Protein AF-A0A3L8P7X4-F1 (afdb_monomer_lite)

Organism: NCBI:txid2478914

Sequence (97 aa):
RDTAAHDRQLVIPIVLAIVLAMLLILLRSVVAAVLLAASTVLSYLSALGVGWLLFDHVIGWTAMDVSTPLLAFIFLVALGVDYNIFLTARAREEMRA

Foldseek 3Di:
DVVLVVCCVPVLVVVLVVQLVVLCVVVVDNVLSVVLSVVLVVVLVVCVVVVQCCCVPPVVHDDDDSCVSVVSSVVSSVVSSVVSVVVVVVVVVVVVD

Secondary structure (DSSP, 8-state):
-HHHHHHHHHHHHHHHHHHHHHHHHHH--HHHHHHHHHHHHHHHHHHHHHHHHIIIIII------TTHHHHHHHHHHHHHHHHHHHHHHHHHHHTT-

Radius of gyration: 16.21 Å; chains: 1; bounding box: 48×20×43 Å

pLDDT: mean 82.19, std 8.54, range [50.44, 93.5]

InterPro domains:
  IPR004869 Membrane transport protein MMPL domain [PF03176] (2-97)
  IPR050545 HpnN/MmpL-like transporters [PTHR33406] (1-96)

Structure (mmCIF, N/CA/C/O backbone):
data_AF-A0A3L8P7X4-F1
#
_entry.id   AF-A0A3L8P7X4-F1
#
loop_
_atom_site.group_PDB
_atom_site.id
_atom_site.type_symbol
_atom_site.label_atom_id
_atom_site.label_alt_id
_atom_site.label_comp_id
_atom_site.label_asym_id
_atom_site.label_entity_id
_atom_site.label_seq_id
_atom_site.pdbx_PDB_ins_code
_atom_site.Cartn_x
_atom_site.Cartn_y
_atom_site.Cartn_z
_atom_site.occupancy
_atom_site.B_iso_or_equiv
_atom_site.auth_seq_id
_atom_site.auth_comp_id
_atom_site.auth_asym_id
_atom_site.auth_atom_id
_atom_site.pdbx_PDB_model_num
ATOM 1 N N . ARG A 1 1 ? 23.820 -4.143 -8.159 1.00 50.44 1 ARG A N 1
ATOM 2 C CA . ARG A 1 1 ? 22.546 -4.643 -8.737 1.00 50.44 1 ARG A CA 1
ATOM 3 C C . ARG A 1 1 ? 21.894 -5.684 -7.822 1.00 50.44 1 ARG A C 1
ATOM 5 O O . ARG A 1 1 ? 20.695 -5.569 -7.619 1.00 50.44 1 ARG A O 1
ATOM 12 N N . ASP A 1 2 ? 22.657 -6.582 -7.187 1.00 58.22 2 ASP A N 1
ATOM 13 C CA . ASP A 1 2 ? 22.111 -7.562 -6.224 1.00 58.22 2 ASP A CA 1
ATOM 14 C C . ASP A 1 2 ? 21.587 -6.963 -4.909 1.00 58.22 2 ASP A C 1
ATOM 16 O O . ASP A 1 2 ? 20.581 -7.437 -4.389 1.00 58.22 2 ASP A O 1
ATOM 20 N N . THR A 1 3 ? 22.183 -5.872 -4.413 1.00 62.38 3 THR A N 1
ATOM 21 C CA . THR A 1 3 ? 21.758 -5.226 -3.155 1.00 62.38 3 THR A CA 1
ATOM 22 C C . THR A 1 3 ? 20.295 -4.782 -3.196 1.00 62.38 3 THR A C 1
ATOM 24 O O . THR A 1 3 ? 19.519 -5.155 -2.333 1.00 62.38 3 THR A O 1
ATOM 27 N N . ALA A 1 4 ? 19.862 -4.101 -4.263 1.00 62.72 4 ALA A N 1
ATOM 28 C CA . ALA A 1 4 ? 18.485 -3.612 -4.369 1.00 62.72 4 ALA A CA 1
ATOM 29 C C . ALA A 1 4 ? 17.441 -4.741 -4.489 1.00 62.72 4 ALA A C 1
ATOM 31 O O . ALA A 1 4 ? 16.293 -4.576 -4.081 1.00 62.72 4 ALA A O 1
ATOM 32 N N . ALA A 1 5 ? 17.809 -5.893 -5.061 1.00 67.38 5 ALA A N 1
ATOM 33 C CA . ALA A 1 5 ? 16.917 -7.049 -5.120 1.00 67.38 5 ALA A CA 1
ATOM 34 C C . ALA A 1 5 ? 16.774 -7.723 -3.751 1.00 67.38 5 ALA A C 1
ATOM 36 O O . ALA A 1 5 ? 15.660 -8.077 -3.360 1.00 67.38 5 ALA A O 1
ATOM 37 N N . HIS A 1 6 ? 17.883 -7.838 -3.022 1.00 71.00 6 HIS A N 1
ATOM 38 C CA . HIS A 1 6 ? 17.903 -8.341 -1.655 1.00 71.00 6 HIS A CA 1
ATOM 39 C C . HIS A 1 6 ? 17.128 -7.421 -0.700 1.00 71.00 6 HIS A C 1
ATOM 41 O O . HIS A 1 6 ? 16.272 -7.891 0.050 1.00 71.00 6 HIS A O 1
ATOM 47 N N . ASP A 1 7 ? 17.323 -6.105 -0.820 1.00 71.81 7 ASP A N 1
ATOM 48 C CA . ASP A 1 7 ? 16.620 -5.103 -0.018 1.00 71.81 7 ASP A CA 1
ATOM 49 C C . ASP A 1 7 ? 15.105 -5.203 -0.210 1.00 71.81 7 ASP A C 1
ATOM 51 O O . ASP A 1 7 ? 14.361 -5.167 0.763 1.00 71.81 7 ASP A O 1
ATOM 55 N N . ARG A 1 8 ? 14.610 -5.424 -1.435 1.00 75.56 8 ARG A N 1
ATOM 56 C CA . ARG A 1 8 ? 13.168 -5.641 -1.658 1.00 75.56 8 ARG A CA 1
ATOM 57 C C . ARG A 1 8 ? 12.640 -6.889 -0.953 1.00 75.56 8 ARG A C 1
ATOM 59 O O . ARG A 1 8 ? 11.548 -6.840 -0.393 1.00 75.56 8 ARG A O 1
ATOM 66 N N . GLN A 1 9 ? 13.389 -7.992 -0.989 1.00 80.56 9 GLN A N 1
ATOM 67 C CA . GLN A 1 9 ? 12.974 -9.257 -0.375 1.00 80.56 9 GLN A CA 1
ATOM 68 C C . GLN A 1 9 ? 12.931 -9.187 1.157 1.00 80.56 9 GLN A C 1
ATOM 70 O O . GLN A 1 9 ? 12.164 -9.932 1.757 1.00 80.56 9 GLN A O 1
ATOM 75 N N . LEU A 1 10 ? 13.693 -8.284 1.783 1.00 85.12 10 LEU A N 1
ATOM 76 C CA . LEU A 1 10 ? 13.619 -8.023 3.224 1.00 85.12 10 LEU A CA 1
ATOM 77 C C . LEU A 1 10 ? 12.640 -6.899 3.584 1.00 85.12 10 LEU A C 1
ATOM 79 O O . LEU A 1 10 ? 11.786 -7.076 4.451 1.00 85.12 10 LEU A O 1
ATOM 83 N N . VAL A 1 11 ? 12.744 -5.741 2.933 1.00 84.75 11 VAL A N 1
ATOM 84 C CA . VAL A 1 11 ? 12.014 -4.526 3.324 1.00 84.75 11 VAL A CA 1
ATOM 85 C C . VAL A 1 11 ? 10.513 -4.676 3.100 1.00 84.75 11 VAL A C 1
ATOM 87 O O . VAL A 1 11 ? 9.741 -4.316 3.985 1.00 84.75 11 VAL A O 1
ATOM 90 N N . ILE A 1 12 ? 10.079 -5.239 1.965 1.00 85.19 12 ILE A N 1
ATOM 91 C CA . ILE A 1 12 ? 8.647 -5.396 1.656 1.00 85.19 12 ILE A CA 1
ATOM 92 C C . ILE A 1 12 ? 7.919 -6.233 2.727 1.00 85.19 12 ILE A C 1
ATOM 94 O O . ILE A 1 12 ? 6.936 -5.733 3.280 1.00 85.19 12 ILE A O 1
ATOM 98 N N . PRO A 1 13 ? 8.362 -7.459 3.082 1.00 89.44 13 PRO A N 1
ATOM 99 C CA . PRO A 1 13 ? 7.674 -8.245 4.104 1.00 89.44 13 PRO A CA 1
ATOM 100 C C . PRO A 1 13 ? 7.787 -7.638 5.506 1.00 89.44 13 PRO A C 1
ATOM 102 O O . PRO A 1 13 ? 6.807 -7.688 6.248 1.00 89.44 13 PRO A O 1
ATOM 105 N N . ILE A 1 14 ? 8.924 -7.028 5.866 1.00 91.50 14 ILE A N 1
ATOM 106 C CA . ILE A 1 14 ? 9.079 -6.355 7.167 1.00 91.50 14 ILE A CA 1
ATOM 107 C C . ILE A 1 14 ? 8.080 -5.203 7.296 1.00 91.50 14 ILE A C 1
ATOM 109 O O . ILE A 1 14 ? 7.344 -5.129 8.277 1.00 91.50 14 ILE A O 1
ATOM 113 N N . VAL A 1 15 ? 8.010 -4.323 6.297 1.00 87.56 15 VAL A N 1
ATOM 114 C CA . VAL A 1 15 ? 7.079 -3.189 6.306 1.00 87.56 15 VAL A CA 1
ATOM 115 C C . VAL A 1 15 ? 5.631 -3.676 6.291 1.00 87.56 15 VAL A C 1
ATOM 117 O O . VAL A 1 15 ? 4.820 -3.156 7.051 1.00 87.56 15 VAL A O 1
ATOM 120 N N . LEU A 1 16 ? 5.296 -4.705 5.504 1.00 88.69 16 LEU A N 1
ATOM 121 C CA . LEU A 1 16 ? 3.944 -5.270 5.495 1.00 88.69 16 LEU A CA 1
ATOM 122 C C . LEU A 1 16 ? 3.555 -5.848 6.865 1.00 88.69 16 LEU A C 1
ATOM 124 O O . LEU A 1 16 ? 2.430 -5.639 7.318 1.00 88.69 16 LEU A O 1
ATOM 128 N N . ALA A 1 17 ? 4.485 -6.520 7.550 1.00 91.75 17 ALA A N 1
ATOM 129 C CA . ALA A 1 17 ? 4.273 -7.027 8.902 1.00 91.75 17 ALA A CA 1
ATOM 130 C C . ALA A 1 17 ? 4.080 -5.890 9.919 1.00 91.75 17 ALA A C 1
ATOM 132 O O . ALA A 1 17 ? 3.163 -5.958 10.738 1.00 91.75 17 ALA A O 1
ATOM 133 N N . ILE A 1 18 ? 4.889 -4.828 9.838 1.00 89.81 18 ILE A N 1
ATOM 134 C CA . ILE A 1 18 ? 4.757 -3.638 10.695 1.00 89.81 18 ILE A CA 1
ATOM 135 C C . ILE A 1 18 ? 3.400 -2.962 10.470 1.00 89.81 18 ILE A C 1
ATOM 137 O O . ILE A 1 18 ? 2.693 -2.676 11.435 1.00 89.81 18 ILE A O 1
ATOM 141 N N . VAL A 1 19 ? 2.997 -2.756 9.214 1.00 86.12 19 VAL A N 1
ATOM 142 C CA . VAL A 1 19 ? 1.703 -2.152 8.859 1.00 86.12 19 VAL A CA 1
ATOM 143 C C . VAL A 1 19 ? 0.549 -3.005 9.362 1.00 86.12 19 VAL A C 1
ATOM 145 O O . VAL A 1 19 ? -0.367 -2.482 9.991 1.00 86.12 19 VAL A O 1
ATOM 148 N N . LEU A 1 20 ? 0.594 -4.320 9.141 1.00 88.44 20 LEU A N 1
ATOM 149 C CA . LEU A 1 20 ? -0.443 -5.229 9.619 1.00 88.44 20 LEU A CA 1
ATOM 150 C C . LEU A 1 20 ? -0.543 -5.196 11.151 1.00 88.44 20 LEU A C 1
ATOM 152 O O . LEU A 1 20 ? -1.649 -5.126 11.684 1.00 88.44 20 LEU A O 1
ATOM 156 N N . ALA A 1 21 ? 0.591 -5.185 11.858 1.00 90.25 21 ALA A N 1
ATOM 157 C CA . ALA A 1 21 ? 0.627 -5.059 13.312 1.00 90.25 21 ALA A CA 1
ATOM 158 C C . ALA A 1 21 ? 0.039 -3.719 13.787 1.00 90.25 21 ALA A C 1
ATOM 160 O O . ALA A 1 21 ? -0.796 -3.704 14.691 1.00 90.25 21 ALA A O 1
ATOM 161 N N . MET A 1 22 ? 0.403 -2.603 13.149 1.00 86.31 22 MET A N 1
ATOM 162 C CA . MET A 1 22 ? -0.169 -1.287 13.451 1.00 86.31 22 MET A CA 1
ATOM 163 C C . MET A 1 22 ? -1.683 -1.256 13.215 1.00 86.31 22 MET A C 1
ATOM 165 O O . MET A 1 22 ? -2.427 -0.803 14.084 1.00 86.31 22 MET A O 1
ATOM 169 N N . LEU A 1 23 ? -2.157 -1.782 12.083 1.00 85.00 23 LEU A N 1
ATOM 170 C CA . LEU A 1 23 ? -3.585 -1.869 11.772 1.00 85.00 23 LEU A CA 1
ATOM 171 C C . LEU A 1 23 ? -4.330 -2.750 12.780 1.00 85.00 23 LEU A C 1
ATOM 173 O O . LEU A 1 23 ? -5.418 -2.382 13.217 1.00 85.00 23 LEU A O 1
ATOM 177 N N . LEU A 1 24 ? -3.751 -3.878 13.200 1.00 88.38 24 LEU A N 1
ATOM 178 C CA . LEU A 1 24 ? -4.325 -4.732 14.244 1.00 88.38 24 LEU A CA 1
ATOM 179 C C . LEU A 1 24 ? -4.467 -3.985 15.575 1.00 88.38 24 LEU A C 1
ATOM 181 O O . LEU A 1 24 ? -5.520 -4.074 16.211 1.00 88.38 24 LEU A O 1
ATOM 185 N N . ILE A 1 25 ? -3.445 -3.223 15.974 1.00 86.94 25 ILE A N 1
ATOM 186 C CA . ILE A 1 25 ? -3.456 -2.423 17.208 1.00 86.94 25 ILE A CA 1
ATOM 187 C C . ILE A 1 25 ? -4.514 -1.312 17.130 1.00 86.94 25 ILE A C 1
ATOM 189 O O . ILE A 1 25 ? -5.285 -1.130 18.075 1.00 86.94 25 ILE A O 1
ATOM 193 N N . LEU A 1 26 ? -4.574 -0.593 16.006 1.00 82.12 26 LEU A N 1
ATOM 194 C CA . LEU A 1 26 ? -5.474 0.547 15.817 1.00 82.12 26 LEU A CA 1
ATOM 195 C C . LEU A 1 26 ? -6.936 0.122 15.653 1.00 82.12 26 LEU A C 1
ATOM 197 O O . LEU A 1 26 ? -7.822 0.682 16.298 1.00 82.12 26 LEU A O 1
ATOM 201 N N . LEU A 1 27 ? -7.207 -0.867 14.798 1.00 81.75 27 LEU A N 1
ATOM 202 C CA . LEU A 1 27 ? -8.575 -1.273 14.475 1.00 81.75 27 LEU A CA 1
ATOM 203 C C . LEU A 1 27 ? -9.143 -2.286 15.476 1.00 81.75 27 LEU A C 1
ATOM 205 O O . LEU A 1 27 ? -10.367 -2.428 15.537 1.00 81.75 27 LEU A O 1
ATOM 209 N N . ARG A 1 28 ? -8.289 -2.999 16.230 1.00 86.75 28 ARG A N 1
ATOM 210 C CA . ARG A 1 28 ? -8.655 -4.120 17.125 1.00 86.75 28 ARG A CA 1
ATOM 211 C C . ARG A 1 28 ? -9.522 -5.196 16.453 1.00 86.75 28 ARG A C 1
ATOM 213 O O . ARG A 1 28 ? -10.255 -5.920 17.119 1.00 86.75 28 ARG A O 1
ATOM 220 N N . SER A 1 29 ? -9.456 -5.291 15.128 1.00 86.56 29 SER A N 1
ATOM 221 C CA . SER A 1 29 ? -10.225 -6.227 14.310 1.00 86.56 29 SER A CA 1
ATOM 222 C C . SER A 1 29 ? -9.311 -6.849 13.269 1.00 86.56 29 SER A C 1
ATOM 224 O O . SER A 1 29 ? -8.783 -6.152 12.401 1.00 86.56 29 SER A O 1
ATOM 226 N N . VAL A 1 30 ? -9.143 -8.171 13.351 1.00 87.88 30 VAL A N 1
ATOM 227 C CA . VAL A 1 30 ? -8.291 -8.934 12.429 1.00 87.88 30 VAL A CA 1
ATOM 228 C C . VAL A 1 30 ? -8.820 -8.843 11.003 1.00 87.88 30 VAL A C 1
ATOM 230 O O . VAL A 1 30 ? -8.053 -8.592 10.081 1.00 87.88 30 VAL A O 1
ATOM 233 N N . VAL A 1 31 ? -10.137 -8.973 10.827 1.00 89.69 31 VAL A N 1
ATOM 234 C CA . VAL A 1 31 ? -10.775 -8.913 9.506 1.00 89.69 31 VAL A CA 1
ATOM 235 C C . VAL A 1 31 ? -10.525 -7.557 8.850 1.00 89.69 31 VAL A C 1
ATOM 237 O O . VAL A 1 31 ? -10.076 -7.504 7.710 1.00 89.69 31 VAL A O 1
ATOM 240 N N . ALA A 1 32 ? -10.748 -6.459 9.576 1.00 85.50 32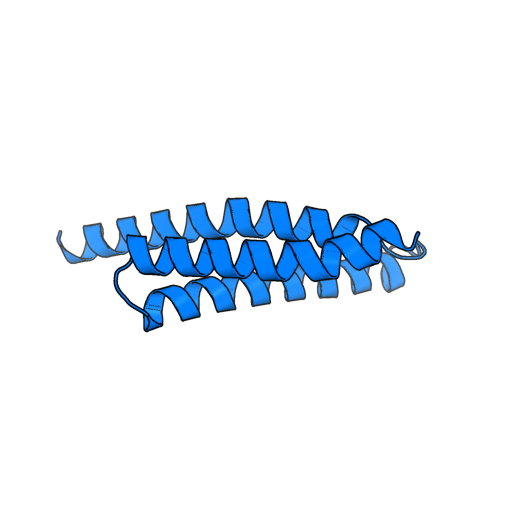 ALA A N 1
ATOM 241 C CA . ALA A 1 32 ? -10.557 -5.124 9.019 1.00 85.50 32 ALA A CA 1
ATOM 242 C C . ALA A 1 32 ? -9.077 -4.833 8.712 1.00 85.50 32 ALA A C 1
ATOM 244 O O . ALA A 1 32 ? -8.771 -4.291 7.653 1.00 85.50 32 ALA A O 1
ATOM 245 N N . ALA A 1 33 ? -8.157 -5.245 9.593 1.00 86.50 33 ALA A N 1
ATOM 246 C CA . ALA A 1 33 ? -6.721 -5.085 9.370 1.00 86.50 33 ALA A CA 1
ATOM 247 C C . ALA A 1 33 ? -6.237 -5.852 8.127 1.00 86.50 33 ALA A C 1
ATOM 249 O O . ALA A 1 33 ? -5.511 -5.294 7.305 1.00 86.50 33 ALA A O 1
ATOM 250 N N . VAL A 1 34 ? -6.678 -7.103 7.955 1.00 90.06 34 VAL A N 1
ATOM 251 C CA . VAL A 1 34 ? -6.317 -7.925 6.790 1.00 90.06 34 VAL A CA 1
ATOM 252 C C . VAL A 1 34 ? -6.916 -7.360 5.505 1.00 90.06 34 VAL A C 1
ATOM 254 O O . VAL A 1 34 ? -6.208 -7.282 4.505 1.00 90.06 34 VAL A O 1
ATOM 257 N N . LEU A 1 35 ? -8.181 -6.926 5.517 1.00 89.69 35 LEU A N 1
ATOM 258 C CA . LEU A 1 35 ? -8.820 -6.341 4.334 1.00 89.69 35 LEU A CA 1
ATOM 259 C C . LEU A 1 35 ? -8.112 -5.064 3.869 1.00 89.69 35 LEU A C 1
ATOM 261 O O . LEU A 1 35 ? -7.831 -4.934 2.680 1.00 89.69 35 LEU A O 1
ATOM 265 N N . LEU A 1 36 ? -7.767 -4.163 4.795 1.00 85.56 36 LEU A N 1
ATOM 266 C CA . LEU A 1 36 ? -7.042 -2.929 4.471 1.00 85.56 36 LEU A CA 1
ATOM 267 C C . LEU A 1 36 ? -5.613 -3.196 3.977 1.00 85.56 36 LEU A C 1
ATOM 269 O O . LEU A 1 36 ? -5.141 -2.554 3.035 1.00 85.56 36 LEU A O 1
ATOM 273 N N . ALA A 1 37 ? -4.914 -4.158 4.583 1.00 88.00 37 ALA A N 1
ATOM 274 C CA . ALA A 1 37 ? -3.595 -4.565 4.110 1.00 88.00 37 ALA A CA 1
ATOM 275 C C . ALA A 1 37 ? -3.677 -5.173 2.699 1.00 88.00 37 ALA A C 1
ATOM 277 O O . ALA A 1 37 ? -2.921 -4.782 1.809 1.00 88.00 37 ALA A O 1
ATOM 278 N N . ALA A 1 38 ? -4.636 -6.073 2.463 1.00 90.38 38 ALA A N 1
ATOM 279 C CA . ALA A 1 38 ? -4.845 -6.711 1.168 1.00 90.38 38 ALA A CA 1
ATOM 280 C C . ALA A 1 38 ? -5.219 -5.699 0.076 1.00 90.38 38 ALA A C 1
ATOM 282 O O . ALA A 1 38 ? -4.651 -5.752 -1.015 1.00 90.38 38 ALA A O 1
ATOM 283 N N . SER A 1 39 ? -6.107 -4.740 0.360 1.00 89.81 39 SER A N 1
ATOM 284 C CA . SER A 1 39 ? -6.471 -3.692 -0.603 1.00 89.81 39 SER A CA 1
ATOM 285 C C . SER A 1 39 ? -5.283 -2.793 -0.954 1.00 89.81 39 SER A C 1
ATOM 287 O O . SER A 1 39 ? -5.140 -2.373 -2.104 1.00 89.81 39 SER A O 1
ATOM 289 N N . THR A 1 40 ? -4.398 -2.535 0.012 1.00 87.81 40 THR A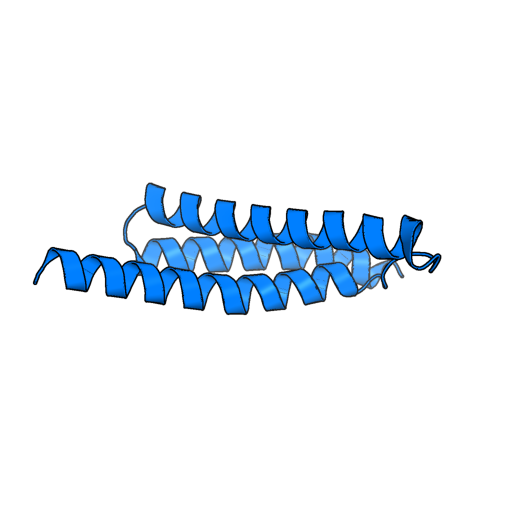 N 1
ATOM 290 C CA . THR A 1 40 ? -3.171 -1.751 -0.195 1.00 87.81 40 THR A CA 1
ATOM 291 C C . THR A 1 40 ? -2.183 -2.509 -1.082 1.00 87.81 40 THR A C 1
ATOM 293 O O . THR A 1 40 ? -1.688 -1.960 -2.067 1.00 87.81 40 THR A O 1
ATOM 296 N N . VAL A 1 41 ? -1.948 -3.796 -0.805 1.00 90.00 41 VAL A N 1
ATOM 297 C CA . VAL A 1 41 ? -1.089 -4.648 -1.647 1.00 90.00 41 VAL A CA 1
ATOM 298 C C . VAL A 1 41 ? -1.660 -4.780 -3.060 1.00 90.00 41 VAL A C 1
ATOM 300 O O . VAL A 1 41 ? -0.917 -4.668 -4.033 1.00 90.00 41 VAL A O 1
ATOM 303 N N . LEU A 1 42 ? -2.975 -4.959 -3.197 1.00 92.88 42 LEU A N 1
ATOM 304 C CA . LEU A 1 42 ? -3.629 -5.043 -4.502 1.00 92.88 42 LEU A CA 1
ATOM 305 C C . LEU A 1 42 ? -3.483 -3.740 -5.299 1.00 92.88 42 LEU A C 1
ATOM 307 O O . LEU A 1 42 ? -3.194 -3.779 -6.495 1.00 92.88 42 LEU A O 1
ATOM 311 N N . SER A 1 43 ? -3.626 -2.591 -4.636 1.00 90.06 43 SER A N 1
ATOM 312 C CA . SER A 1 43 ? -3.405 -1.274 -5.245 1.00 90.06 43 SER A CA 1
ATOM 313 C C . SER A 1 43 ? -1.957 -1.105 -5.713 1.00 90.06 43 SER A C 1
ATOM 315 O O . SER A 1 43 ? -1.726 -0.639 -6.827 1.00 90.06 43 SER A O 1
ATOM 317 N N . TYR A 1 44 ? -0.984 -1.558 -4.916 1.00 90.50 44 TYR A N 1
ATOM 318 C CA . TYR A 1 44 ? 0.433 -1.558 -5.290 1.00 90.50 44 TYR A CA 1
ATOM 319 C C . TYR A 1 44 ? 0.706 -2.422 -6.528 1.00 90.50 44 TYR A C 1
ATOM 321 O O . TYR A 1 44 ? 1.322 -1.950 -7.485 1.00 90.50 44 TYR A O 1
ATOM 329 N N . LEU A 1 45 ? 0.214 -3.665 -6.539 1.00 92.56 45 LEU A N 1
ATOM 330 C CA . LEU A 1 45 ? 0.379 -4.572 -7.677 1.00 92.56 45 LEU A CA 1
ATOM 331 C C . LEU A 1 45 ? -0.297 -4.025 -8.938 1.00 92.56 45 LEU A C 1
ATOM 333 O O . LEU A 1 45 ? 0.267 -4.126 -10.024 1.00 92.56 45 LEU A O 1
ATOM 337 N N . SER A 1 46 ? -1.467 -3.400 -8.791 1.00 93.50 46 SER A N 1
ATOM 338 C CA . SER A 1 46 ? -2.182 -2.763 -9.900 1.00 93.50 46 SER A CA 1
ATOM 339 C C . SER A 1 46 ? -1.390 -1.584 -10.465 1.00 93.50 46 SER A C 1
ATOM 341 O O . SER A 1 46 ? -1.209 -1.498 -11.677 1.00 93.50 46 SER A O 1
ATOM 343 N N . ALA A 1 47 ? -0.858 -0.712 -9.603 1.00 90.62 47 ALA A N 1
ATOM 344 C CA . ALA A 1 47 ? -0.042 0.426 -10.020 1.00 90.62 47 ALA A CA 1
ATOM 345 C C . ALA A 1 47 ? 1.237 -0.018 -10.747 1.00 90.62 47 ALA A C 1
ATOM 347 O O . ALA A 1 47 ? 1.572 0.541 -11.790 1.00 90.62 47 ALA A O 1
ATOM 348 N N . LEU A 1 48 ? 1.920 -1.054 -10.246 1.00 90.75 48 LEU A N 1
ATOM 349 C CA . LEU A 1 48 ? 3.089 -1.615 -10.924 1.00 90.75 48 LEU A CA 1
ATOM 350 C C . LEU A 1 48 ? 2.744 -2.313 -12.235 1.00 90.75 48 LEU A C 1
ATOM 352 O O . LEU A 1 48 ? 3.472 -2.137 -13.205 1.00 90.75 48 LEU A O 1
ATOM 356 N N . GLY A 1 49 ? 1.660 -3.086 -12.284 1.00 90.50 49 GLY A N 1
ATOM 357 C CA . GLY A 1 49 ? 1.237 -3.776 -13.502 1.00 90.50 49 GLY A CA 1
ATOM 358 C C . GLY A 1 49 ? 0.857 -2.794 -14.608 1.00 90.50 49 GLY A C 1
ATOM 359 O O . GLY A 1 49 ? 1.354 -2.895 -15.727 1.00 90.50 49 GLY A O 1
ATOM 360 N N . VAL A 1 50 ? 0.036 -1.793 -14.275 1.00 92.00 50 VAL A N 1
ATOM 361 C CA . VAL A 1 50 ? -0.344 -0.716 -15.201 1.00 92.00 50 VAL A CA 1
ATOM 362 C C . VAL A 1 50 ? 0.877 0.104 -15.610 1.00 92.00 50 VAL A C 1
ATOM 364 O O . VAL A 1 50 ? 1.054 0.393 -16.791 1.00 92.00 50 VAL A O 1
ATOM 367 N N . GLY A 1 51 ? 1.747 0.437 -14.655 1.00 89.44 51 GLY A N 1
ATOM 368 C CA . GLY A 1 51 ? 2.997 1.136 -14.923 1.00 89.44 51 GLY A CA 1
ATOM 369 C C . GLY A 1 51 ? 3.896 0.358 -15.881 1.00 89.44 51 GLY A C 1
ATOM 370 O O . GLY A 1 51 ? 4.366 0.915 -16.867 1.00 89.44 51 GLY A O 1
ATOM 371 N N . TRP A 1 52 ? 4.095 -0.935 -15.645 1.00 87.50 52 TRP A N 1
ATOM 372 C CA . TRP A 1 52 ? 4.894 -1.784 -16.522 1.00 87.50 52 TRP A CA 1
ATOM 373 C C . TRP A 1 52 ? 4.330 -1.814 -17.947 1.00 87.50 52 TRP A C 1
ATOM 375 O O . TRP A 1 52 ? 5.076 -1.552 -18.887 1.00 87.50 52 TRP A O 1
ATOM 385 N N . LEU A 1 53 ? 3.016 -2.016 -18.107 1.00 88.75 53 LEU A N 1
ATOM 386 C CA . LEU A 1 53 ? 2.358 -1.992 -19.420 1.00 88.75 53 LEU A CA 1
ATOM 387 C C . LEU A 1 53 ? 2.539 -0.647 -20.139 1.00 88.75 53 LEU A C 1
ATOM 389 O O . LEU A 1 53 ? 2.854 -0.620 -21.324 1.00 88.75 53 LEU A O 1
ATOM 393 N N . LEU A 1 54 ? 2.373 0.474 -19.435 1.00 88.62 54 LEU A N 1
ATOM 394 C CA . LEU A 1 54 ? 2.550 1.811 -20.010 1.00 88.62 54 LEU A CA 1
ATOM 395 C C . LEU A 1 54 ? 3.985 2.052 -20.486 1.00 88.62 54 LEU A C 1
ATOM 397 O O . LEU A 1 54 ? 4.196 2.500 -21.613 1.00 88.62 54 LEU A O 1
ATOM 401 N N . PHE A 1 55 ? 4.975 1.766 -19.644 1.00 84.38 55 PHE A N 1
ATOM 402 C CA . PHE A 1 55 ? 6.372 2.036 -19.984 1.00 84.38 55 PHE A CA 1
ATOM 403 C C . PHE A 1 55 ? 6.877 1.120 -21.101 1.00 84.38 55 PHE A C 1
ATOM 405 O O . PHE A 1 55 ? 7.537 1.600 -22.023 1.00 84.38 55 PHE A O 1
ATOM 412 N N . ASP A 1 56 ? 6.514 -0.160 -21.041 1.00 83.50 56 ASP A N 1
ATOM 413 C CA . ASP A 1 56 ? 6.967 -1.176 -21.987 1.00 83.50 56 ASP A CA 1
ATOM 414 C C . ASP A 1 56 ? 6.238 -1.076 -23.340 1.00 83.50 56 ASP A C 1
ATOM 416 O O . ASP A 1 56 ? 6.886 -1.051 -24.383 1.00 83.50 56 ASP A O 1
ATOM 420 N N . HIS A 1 57 ? 4.904 -0.942 -23.343 1.00 82.81 57 HIS A N 1
ATOM 421 C CA . HIS A 1 57 ? 4.108 -1.011 -24.578 1.00 82.81 57 HIS A CA 1
ATOM 422 C C . HIS A 1 57 ? 3.726 0.354 -25.172 1.00 82.81 57 HIS A C 1
ATOM 424 O O . HIS A 1 57 ? 3.487 0.433 -26.375 1.00 82.81 57 HIS A O 1
ATOM 430 N N . VAL A 1 58 ? 3.624 1.422 -24.369 1.00 83.44 58 VAL A N 1
ATOM 431 C CA . VAL A 1 58 ? 3.140 2.736 -24.851 1.00 83.44 58 VAL A CA 1
ATOM 432 C C . VAL A 1 58 ? 4.286 3.721 -25.054 1.00 83.44 58 VAL A C 1
ATOM 434 O O . VAL A 1 58 ? 4.338 4.404 -26.073 1.00 83.44 58 VAL A O 1
ATOM 437 N N . ILE A 1 59 ? 5.202 3.807 -24.088 1.00 81.81 59 ILE A N 1
ATOM 438 C CA . ILE A 1 59 ? 6.294 4.795 -24.094 1.00 81.81 59 ILE A CA 1
ATOM 439 C C . ILE A 1 59 ? 7.557 4.230 -24.775 1.00 81.81 59 ILE A C 1
ATOM 441 O O . ILE A 1 59 ? 8.383 4.993 -25.274 1.00 81.81 59 ILE A O 1
ATOM 445 N N . GLY A 1 60 ? 7.696 2.901 -24.845 1.00 76.25 60 GLY A N 1
ATOM 446 C CA . GLY A 1 60 ? 8.830 2.228 -25.487 1.00 76.25 60 GLY A CA 1
ATOM 447 C C . GLY A 1 60 ? 10.144 2.373 -24.712 1.00 76.25 60 GLY A C 1
ATOM 448 O O . GLY A 1 60 ? 11.224 2.281 -25.296 1.00 76.25 60 GLY A O 1
ATOM 449 N N . TRP A 1 61 ? 10.074 2.639 -23.405 1.00 77.31 61 TRP A N 1
ATOM 450 C CA . TRP A 1 61 ? 11.248 2.709 -22.536 1.00 77.31 61 TRP A CA 1
ATOM 451 C C . TRP A 1 61 ? 11.524 1.340 -21.913 1.00 77.31 61 TRP A C 1
ATOM 453 O O . TRP A 1 61 ? 10.638 0.709 -21.341 1.00 77.31 61 TRP A O 1
ATOM 463 N N . THR A 1 62 ? 12.780 0.892 -21.981 1.00 65.62 62 THR A N 1
ATOM 464 C CA . THR A 1 62 ? 13.231 -0.361 -21.363 1.00 65.62 62 THR A CA 1
ATOM 465 C C . THR A 1 62 ? 13.156 -0.278 -19.845 1.00 65.62 62 THR A C 1
ATOM 467 O O . THR A 1 62 ? 14.066 0.272 -19.235 1.00 65.62 62 THR A O 1
ATOM 470 N N . ALA A 1 63 ? 12.110 -0.893 -19.288 1.00 66.00 63 ALA A N 1
ATOM 471 C CA . ALA A 1 63 ? 11.908 -1.264 -17.886 1.00 66.00 63 ALA A CA 1
ATOM 472 C C . ALA A 1 63 ? 12.035 -0.142 -16.829 1.00 66.00 63 ALA A C 1
ATOM 474 O O . ALA A 1 63 ? 12.880 0.745 -16.875 1.00 66.00 63 ALA A O 1
ATOM 475 N N . MET A 1 64 ? 11.194 -0.216 -15.796 1.00 74.19 64 MET A N 1
ATOM 476 C CA . MET A 1 64 ? 11.321 0.665 -14.632 1.00 74.19 64 MET A CA 1
ATOM 477 C C . MET A 1 64 ? 12.636 0.410 -13.884 1.00 74.19 64 MET A C 1
ATOM 479 O O . MET A 1 64 ? 13.122 -0.725 -13.843 1.00 74.19 64 MET A O 1
ATOM 483 N N . ASP A 1 65 ? 13.195 1.460 -13.269 1.00 81.94 65 ASP A N 1
ATOM 484 C CA . ASP A 1 65 ? 14.399 1.338 -12.447 1.00 81.94 65 ASP A CA 1
ATOM 485 C C . ASP A 1 65 ? 14.207 0.281 -11.349 1.00 81.94 65 ASP A C 1
ATOM 487 O O . ASP A 1 65 ? 13.114 0.067 -10.818 1.00 81.94 65 ASP A O 1
ATOM 491 N N . VAL A 1 66 ? 15.300 -0.379 -10.973 1.00 75.50 66 VAL A N 1
ATOM 492 C CA . VAL A 1 66 ? 15.303 -1.453 -9.970 1.00 75.50 66 VAL A CA 1
ATOM 493 C C . VAL A 1 66 ? 14.778 -0.958 -8.607 1.00 75.50 66 VAL A C 1
ATOM 495 O O . VAL A 1 66 ? 14.254 -1.748 -7.817 1.00 75.50 66 VAL A O 1
ATOM 498 N N . SER A 1 67 ? 14.868 0.342 -8.335 1.00 82.06 67 SER A N 1
ATOM 499 C CA . SER A 1 67 ? 14.386 0.986 -7.108 1.00 82.06 67 SER A CA 1
ATOM 500 C C . SER A 1 67 ? 12.902 1.365 -7.171 1.00 82.06 67 SER A C 1
ATOM 502 O O . SER A 1 67 ? 12.277 1.543 -6.124 1.00 82.06 67 SER A O 1
ATOM 504 N N . THR A 1 68 ? 12.312 1.462 -8.370 1.00 86.75 68 THR A N 1
ATOM 505 C CA . THR A 1 68 ? 10.925 1.912 -8.568 1.00 86.75 68 THR A CA 1
ATOM 506 C C . THR A 1 68 ? 9.904 1.066 -7.804 1.00 86.75 68 THR A C 1
ATOM 508 O O . THR A 1 68 ? 9.072 1.666 -7.126 1.00 86.75 68 THR A O 1
ATOM 511 N N . PRO A 1 69 ? 9.964 -0.284 -7.798 1.00 86.44 69 PRO A N 1
ATOM 512 C CA . PRO A 1 69 ? 9.030 -1.089 -7.012 1.00 86.44 69 PRO A CA 1
ATOM 513 C C . PRO A 1 69 ? 9.111 -0.797 -5.511 1.00 86.44 69 PRO A C 1
ATOM 515 O O . PRO A 1 69 ? 8.090 -0.646 -4.850 1.00 86.44 69 PRO A O 1
ATOM 518 N N . LEU A 1 70 ? 10.327 -0.656 -4.973 1.00 86.31 70 LEU A N 1
ATOM 519 C CA . LEU A 1 70 ? 10.523 -0.387 -3.549 1.00 86.31 70 LEU A CA 1
ATOM 520 C C . LEU A 1 70 ? 9.959 0.984 -3.158 1.00 86.31 70 LEU A C 1
ATOM 522 O O . LEU A 1 70 ? 9.229 1.095 -2.176 1.00 86.31 70 LEU A O 1
ATOM 526 N N . LEU A 1 71 ? 10.264 2.017 -3.946 1.00 87.62 71 LEU A N 1
ATOM 527 C CA . LEU A 1 71 ? 9.771 3.371 -3.698 1.00 87.62 71 LEU A CA 1
ATOM 528 C C . LEU A 1 71 ? 8.250 3.456 -3.856 1.00 87.62 71 LEU A C 1
ATOM 530 O O . LEU A 1 71 ? 7.583 4.019 -2.991 1.00 87.62 71 LEU A O 1
ATOM 534 N N . ALA A 1 72 ? 7.693 2.853 -4.909 1.00 88.44 72 ALA A N 1
ATOM 535 C CA . ALA A 1 72 ? 6.249 2.793 -5.117 1.00 88.44 72 ALA A CA 1
ATOM 536 C C . ALA A 1 72 ? 5.543 2.098 -3.945 1.00 88.44 72 ALA A C 1
ATOM 538 O O . ALA A 1 72 ? 4.506 2.575 -3.491 1.00 88.44 72 ALA A O 1
ATOM 539 N N . PHE A 1 73 ? 6.124 1.020 -3.412 1.00 86.69 73 PHE A N 1
ATOM 540 C CA . PHE A 1 73 ? 5.589 0.333 -2.242 1.00 86.69 73 PHE A CA 1
ATOM 541 C C . PHE A 1 73 ? 5.580 1.236 -1.005 1.00 86.69 73 PHE A C 1
ATOM 543 O O . PHE A 1 73 ? 4.539 1.381 -0.368 1.00 86.69 73 PHE A O 1
ATOM 550 N N . ILE A 1 74 ? 6.706 1.887 -0.693 1.00 86.38 74 ILE A N 1
ATOM 551 C CA . ILE A 1 74 ? 6.825 2.779 0.471 1.00 86.38 74 ILE A CA 1
ATOM 552 C C . ILE A 1 74 ? 5.809 3.925 0.388 1.00 86.38 74 ILE A C 1
ATOM 554 O O . ILE A 1 74 ? 5.077 4.155 1.349 1.00 86.38 74 ILE A O 1
ATOM 558 N N . PHE A 1 75 ? 5.718 4.609 -0.758 1.00 87.31 75 PHE A N 1
ATOM 559 C CA . PHE A 1 75 ? 4.766 5.70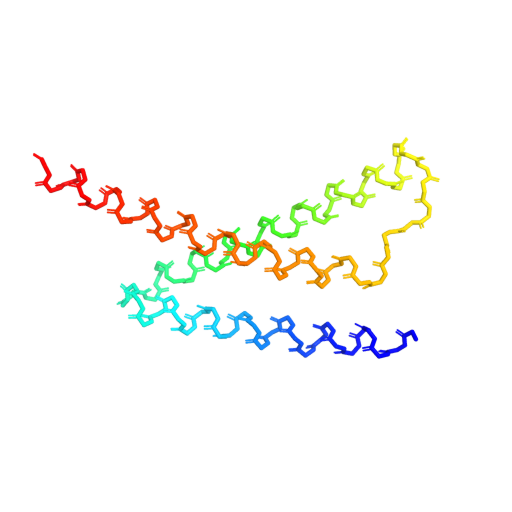9 -0.939 1.00 87.31 75 PHE A CA 1
ATOM 560 C C . PHE A 1 75 ? 3.314 5.243 -0.866 1.00 87.31 75 PHE A C 1
ATOM 562 O O . PHE A 1 75 ? 2.490 5.908 -0.241 1.00 87.31 75 PHE A O 1
ATOM 569 N N . LEU A 1 76 ? 2.985 4.110 -1.487 1.00 86.31 76 LEU A N 1
ATOM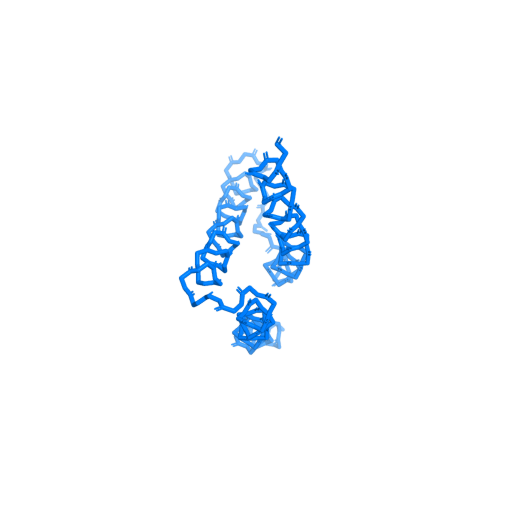 570 C CA . LEU A 1 76 ? 1.607 3.637 -1.541 1.00 86.31 76 LEU A CA 1
ATOM 571 C C . LEU A 1 76 ? 1.129 3.106 -0.191 1.00 86.31 76 LEU A C 1
ATOM 573 O O . LEU A 1 76 ? -0.024 3.315 0.169 1.00 86.31 76 LEU A O 1
ATOM 577 N N . VAL A 1 77 ? 2.012 2.474 0.580 1.00 83.75 77 VAL A N 1
ATOM 578 C CA . VAL A 1 77 ? 1.723 2.087 1.962 1.00 83.75 77 VAL A CA 1
ATOM 579 C C . VAL A 1 77 ? 1.563 3.321 2.848 1.00 83.75 77 VAL A C 1
ATOM 581 O O . VAL A 1 77 ? 0.580 3.397 3.582 1.00 83.75 77 VAL A O 1
ATOM 584 N N . ALA A 1 78 ? 2.476 4.295 2.751 1.00 82.25 78 ALA A N 1
ATOM 585 C CA . ALA A 1 78 ? 2.408 5.527 3.536 1.00 82.25 78 ALA A CA 1
ATOM 586 C C . ALA A 1 78 ? 1.106 6.301 3.269 1.00 82.25 78 ALA A C 1
ATOM 588 O O . ALA A 1 78 ? 0.384 6.631 4.201 1.00 82.25 78 ALA A O 1
ATOM 589 N N . LEU A 1 79 ? 0.754 6.514 1.998 1.00 81.06 79 LEU A N 1
ATOM 590 C CA . LEU A 1 79 ? -0.484 7.201 1.626 1.00 81.06 79 LEU A CA 1
ATOM 591 C C . LEU A 1 79 ? -1.727 6.342 1.911 1.00 81.06 79 LEU A C 1
ATOM 593 O O . LEU A 1 79 ? -2.723 6.829 2.438 1.00 81.06 79 LEU A O 1
ATOM 597 N N . GLY A 1 80 ? -1.695 5.058 1.550 1.00 74.88 80 GLY A N 1
ATOM 598 C CA . GLY A 1 80 ? -2.866 4.182 1.573 1.00 74.88 80 GLY A CA 1
ATOM 599 C C . GLY A 1 80 ? -3.375 3.878 2.979 1.00 74.88 80 GLY A C 1
ATOM 600 O O . GLY A 1 80 ? -4.589 3.821 3.191 1.00 74.88 80 GLY A O 1
ATOM 601 N N . VAL A 1 81 ? -2.469 3.711 3.946 1.00 72.19 81 VAL A N 1
ATOM 602 C CA . VAL A 1 81 ? -2.844 3.499 5.351 1.00 72.19 81 VAL A CA 1
ATOM 603 C C . VAL A 1 81 ? -3.515 4.751 5.918 1.00 72.19 81 VAL A C 1
ATOM 605 O O . VAL A 1 81 ? -4.590 4.635 6.509 1.00 72.19 81 VAL A O 1
ATOM 608 N N . ASP A 1 82 ? -2.955 5.936 5.663 1.00 77.38 82 ASP A N 1
ATOM 609 C CA . ASP A 1 82 ? -3.496 7.206 6.157 1.00 77.38 82 ASP A CA 1
ATOM 610 C C . ASP A 1 82 ? -4.915 7.472 5.624 1.00 77.38 82 ASP A C 1
ATOM 612 O O . ASP A 1 82 ? -5.829 7.776 6.400 1.00 77.38 82 ASP A O 1
ATOM 616 N N . TYR A 1 83 ? -5.149 7.270 4.320 1.00 73.19 83 TYR A N 1
ATOM 617 C CA . TYR A 1 83 ? -6.479 7.462 3.725 1.00 73.19 83 TYR A CA 1
ATOM 618 C C . TYR A 1 83 ? -7.506 6.446 4.220 1.00 73.19 83 TYR A C 1
ATOM 620 O O . TYR A 1 83 ? -8.637 6.821 4.533 1.00 73.19 83 TYR A O 1
ATOM 628 N N . ASN A 1 84 ? -7.134 5.168 4.314 1.00 70.81 84 ASN A N 1
ATOM 629 C CA . ASN A 1 84 ? -8.052 4.130 4.778 1.00 70.81 84 ASN A CA 1
ATOM 630 C C . ASN A 1 84 ? -8.450 4.334 6.242 1.00 70.81 84 ASN A C 1
ATOM 632 O O . ASN A 1 84 ? -9.613 4.122 6.598 1.00 70.81 84 ASN A O 1
ATOM 636 N N . ILE A 1 85 ? -7.514 4.778 7.084 1.00 72.19 85 ILE A N 1
ATOM 637 C CA . ILE A 1 85 ? -7.810 5.134 8.473 1.00 72.19 85 ILE A CA 1
ATOM 638 C C . ILE A 1 85 ? -8.764 6.331 8.519 1.00 72.19 85 ILE A C 1
ATOM 640 O O . ILE A 1 85 ? -9.777 6.253 9.215 1.00 72.19 85 ILE A O 1
ATOM 644 N N . PHE A 1 86 ? -8.501 7.399 7.757 1.00 76.50 86 PHE A N 1
ATOM 645 C CA . PHE A 1 86 ? -9.358 8.589 7.738 1.00 76.50 86 PHE A CA 1
ATOM 646 C C . PHE A 1 86 ? -10.777 8.288 7.233 1.00 76.50 86 PHE A C 1
ATOM 648 O O . PHE A 1 86 ? -11.756 8.662 7.880 1.00 76.50 86 PHE A O 1
ATOM 655 N N . LEU A 1 87 ? -10.905 7.548 6.128 1.00 74.88 87 LEU A N 1
ATOM 656 C CA . LEU A 1 87 ? -12.198 7.117 5.585 1.00 74.88 87 LEU A CA 1
ATOM 657 C 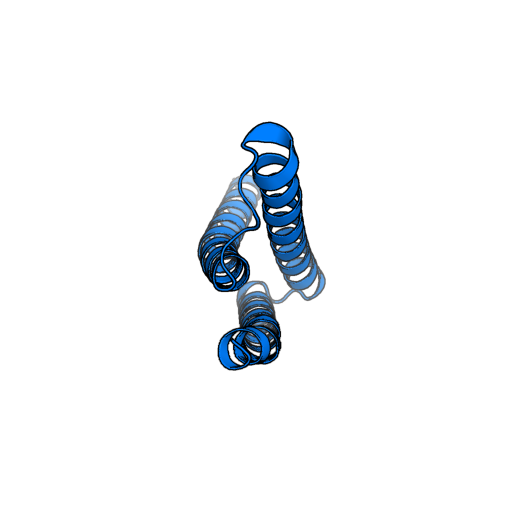C . LEU A 1 87 ? -12.971 6.249 6.579 1.00 74.88 87 LEU A C 1
ATOM 659 O O . LEU A 1 87 ? -14.160 6.471 6.800 1.00 74.88 87 LEU A O 1
ATOM 663 N N . THR A 1 88 ? -12.297 5.289 7.219 1.00 72.56 88 THR A N 1
ATOM 664 C CA . THR A 1 88 ? -12.936 4.414 8.213 1.00 72.56 88 THR A CA 1
ATOM 665 C C . THR A 1 88 ? -13.358 5.199 9.456 1.00 72.56 88 THR A C 1
ATOM 667 O O . THR A 1 88 ? -14.418 4.927 10.026 1.00 72.56 88 THR A O 1
ATOM 670 N N . ALA A 1 89 ? -12.557 6.181 9.879 1.00 74.56 89 ALA A N 1
ATOM 671 C CA . ALA A 1 89 ? -12.899 7.075 10.980 1.00 74.56 89 ALA A CA 1
ATOM 672 C C . ALA A 1 89 ? -14.133 7.921 10.642 1.00 74.56 89 ALA A C 1
ATOM 674 O O . ALA A 1 89 ? -15.080 7.953 11.429 1.00 74.56 89 ALA A O 1
ATOM 675 N N . ARG A 1 90 ? -14.166 8.515 9.444 1.00 80.94 90 ARG A N 1
ATOM 676 C CA . ARG A 1 90 ? -15.289 9.335 8.984 1.00 80.94 90 ARG A CA 1
ATOM 677 C C . ARG A 1 90 ? -16.579 8.529 8.830 1.00 80.94 90 ARG A C 1
ATOM 679 O O . ARG A 1 90 ? -17.622 8.954 9.312 1.00 80.94 90 ARG A O 1
ATOM 686 N N . ALA A 1 91 ? -16.507 7.335 8.244 1.00 78.69 91 ALA A N 1
ATOM 687 C CA . ALA A 1 91 ? -17.669 6.462 8.086 1.00 78.69 91 ALA A CA 1
ATOM 688 C C . ALA A 1 91 ? -18.301 6.079 9.438 1.00 78.69 91 ALA A C 1
ATOM 690 O O . ALA A 1 91 ? -19.521 6.036 9.571 1.00 78.69 91 ALA A O 1
ATOM 691 N N . ARG A 1 92 ? -17.485 5.834 10.475 1.00 77.00 92 ARG A N 1
ATOM 692 C CA . ARG A 1 92 ? -17.996 5.557 11.832 1.00 77.00 92 ARG A CA 1
ATOM 693 C C . ARG A 1 92 ? -18.651 6.767 12.488 1.00 77.00 92 ARG A C 1
ATOM 695 O O . ARG A 1 92 ? -19.513 6.577 13.341 1.00 77.00 92 ARG A O 1
ATOM 702 N N . 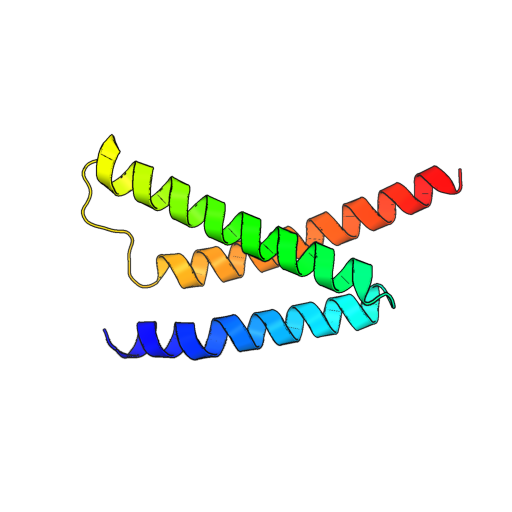GLU A 1 93 ? -18.210 7.970 12.145 1.00 78.81 93 GLU A N 1
ATOM 703 C CA . GLU A 1 93 ? -18.776 9.221 12.646 1.00 78.81 93 GLU A CA 1
ATOM 704 C C . GLU A 1 93 ? -20.178 9.449 12.068 1.00 78.81 93 GLU A C 1
ATOM 706 O O . GLU A 1 93 ? -21.107 9.712 12.824 1.00 78.81 93 GLU A O 1
ATOM 711 N N . GLU A 1 94 ? -20.364 9.219 10.765 1.00 77.19 94 GLU A N 1
ATOM 712 C CA . GLU A 1 94 ? -21.673 9.361 10.111 1.00 77.19 94 GLU A CA 1
ATOM 713 C C . GLU A 1 94 ? -22.688 8.294 10.532 1.00 77.19 94 GLU A C 1
ATOM 715 O O . GLU A 1 94 ? -23.870 8.588 10.601 1.00 77.19 94 GLU A O 1
ATOM 720 N N . MET A 1 95 ? -22.259 7.079 10.893 1.00 78.50 95 MET A N 1
ATOM 721 C CA . MET A 1 95 ? -23.179 6.071 11.451 1.00 78.50 95 MET A CA 1
ATOM 722 C C . MET A 1 95 ? -23.646 6.377 12.883 1.00 78.50 95 MET A C 1
ATOM 724 O O . MET A 1 95 ? -24.540 5.701 13.391 1.00 78.50 95 MET A O 1
ATOM 728 N N . ARG A 1 96 ? -22.980 7.306 13.579 1.00 72.25 96 ARG A N 1
ATOM 729 C CA . ARG A 1 96 ? -23.330 7.718 14.948 1.00 72.25 96 ARG A CA 1
ATOM 730 C C . ARG A 1 96 ? -24.141 9.013 14.988 1.00 72.25 96 ARG A C 1
ATOM 732 O O . ARG A 1 96 ? -24.697 9.303 16.046 1.00 72.25 96 ARG A O 1
ATOM 739 N N . ALA A 1 97 ? -24.145 9.776 13.895 1.00 64.94 97 ALA A N 1
ATOM 740 C CA . ALA A 1 97 ? -24.967 10.966 13.700 1.00 64.94 97 ALA A CA 1
ATOM 741 C C . ALA A 1 97 ? -26.384 10.573 13.257 1.00 64.94 97 ALA A C 1
ATOM 743 O O . ALA A 1 97 ? -27.326 11.282 13.671 1.00 64.94 97 ALA A O 1
#